Protein AF-A0ABD4TW07-F1 (afdb_monomer)

Mean predicted aligned error: 3.04 Å

Solvent-accessible surface area (backbone atoms only — not comparable to full-atom values): 3831 Å² total; per-residue (Å²): 126,55,76,47,76,34,73,64,35,63,90,47,37,71,55,41,59,63,73,44,72,30,69,82,52,48,71,65,59,28,43,54,49,2,44,50,30,29,54,53,31,49,74,71,69,46,75,32,11,1,11,17,29,30,30,36,37,55,71,88,83,50,54,71,76,54,51,59,76,73,107

Sequence (71 aa):
MTGYRVQHSLTRDPAKGGIRFAPSVDIDEVRALAMLMTWKVALFNLPYGGAKGGVEIDPRNYSEAELERVT

Nearest PDB structures (foldseek):
  1b3b-assembly1_D  TM=9.907E-01  e=4.782E-08  Thermotoga maritima
  8ew0-assembly1_E  TM=9.981E-01  e=1.494E-07  Bos taurus
  8zmu-assembly1_F  TM=9.974E-01  e=2.640E-07  Thermococcus profundus
  3aoe-assembly1_E  TM=9.818E-01  e=6.660E-07  Thermus thermophilus HB27
  7mfm-assembly1_A  TM=9.955E-01  e=9.506E-07  Bacillus subtilis

Foldseek 3Di:
DDKDKDFQDCPLDDADDEEAEELPDDHVVQNVQQVVQQVVCVVVVHSHTGMYMYDNHDCVVDDPVRVVVVD

Secondary structure (DSSP, 8-state):
--EEEEE---TTSSEE--EEEETT--HHHHHHHHHHHHHHHHHTT-S-EEEEEEEE--GGGS-HHHHHHH-

Organism: NCBI:txid2052

Structure (mmCIF, N/CA/C/O backbone):
data_AF-A0ABD4TW07-F1
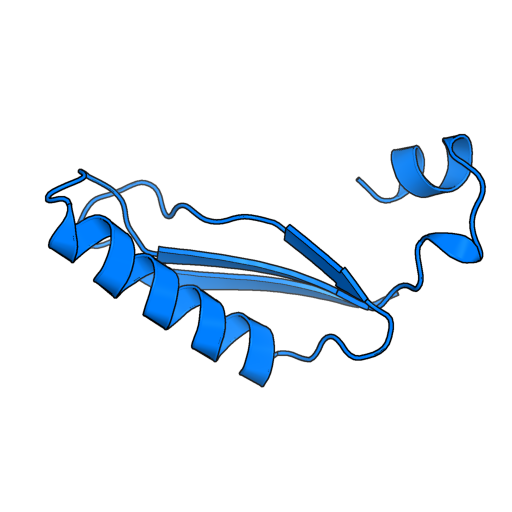#
_entry.id   AF-A0ABD4TW07-F1
#
loop_
_atom_site.group_PDB
_atom_site.id
_atom_site.type_symbol
_atom_site.label_atom_id
_atom_site.label_alt_id
_atom_site.label_comp_id
_atom_site.label_asym_id
_atom_site.label_entity_id
_atom_site.label_seq_id
_atom_site.pdbx_PDB_ins_code
_atom_site.Cartn_x
_atom_site.Cartn_y
_atom_site.Cartn_z
_atom_site.occupancy
_atom_site.B_iso_or_equiv
_atom_site.auth_seq_id
_atom_site.auth_comp_id
_atom_site.auth_asym_id
_atom_site.auth_atom_id
_atom_site.pdbx_PDB_model_num
ATOM 1 N N . MET A 1 1 ? -6.800 -9.041 12.034 1.00 78.00 1 MET A N 1
ATOM 2 C CA . MET A 1 1 ? -6.309 -7.924 11.207 1.00 78.00 1 MET A CA 1
ATOM 3 C C . MET A 1 1 ? -5.281 -8.485 10.254 1.00 78.00 1 MET A C 1
ATOM 5 O O . MET A 1 1 ? -4.299 -9.059 10.719 1.00 78.00 1 MET A O 1
ATOM 9 N N . THR A 1 2 ? -5.529 -8.357 8.957 1.00 92.81 2 THR A N 1
ATOM 10 C CA . THR A 1 2 ? -4.606 -8.815 7.916 1.00 92.81 2 THR A CA 1
ATOM 11 C C . THR A 1 2 ? -3.960 -7.602 7.263 1.00 92.81 2 THR A C 1
ATOM 13 O O . THR A 1 2 ? -4.641 -6.629 6.942 1.00 92.81 2 THR A O 1
ATOM 16 N N . GLY A 1 3 ? -2.640 -7.639 7.102 1.00 95.31 3 GLY A N 1
ATOM 17 C CA . GLY A 1 3 ? -1.876 -6.603 6.419 1.00 95.31 3 GLY A CA 1
ATOM 18 C C . GLY A 1 3 ? -1.254 -7.154 5.144 1.00 95.31 3 GLY A C 1
ATOM 19 O O . GLY A 1 3 ? -0.698 -8.250 5.138 1.00 95.31 3 GLY A O 1
ATOM 20 N N . TYR A 1 4 ? -1.310 -6.375 4.072 1.00 96.88 4 TYR A N 1
ATOM 21 C CA . TYR A 1 4 ? -0.715 -6.696 2.785 1.00 96.88 4 TYR A CA 1
ATOM 22 C C . TYR A 1 4 ? 0.280 -5.616 2.381 1.00 96.88 4 TYR A C 1
ATOM 24 O O . TYR A 1 4 ? 0.026 -4.417 2.517 1.00 96.88 4 TYR A O 1
ATOM 32 N N . ARG A 1 5 ? 1.399 -6.043 1.798 1.00 97.44 5 ARG A N 1
ATOM 33 C CA . ARG A 1 5 ? 2.348 -5.173 1.106 1.00 97.44 5 ARG A CA 1
ATOM 34 C C . ARG A 1 5 ? 2.748 -5.845 -0.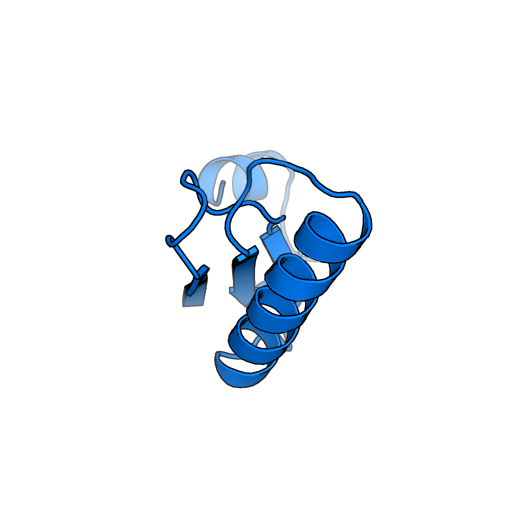197 1.00 97.44 5 ARG A C 1
ATOM 36 O O . ARG A 1 5 ? 3.361 -6.905 -0.180 1.00 97.44 5 ARG A O 1
ATOM 43 N N . VAL A 1 6 ? 2.424 -5.214 -1.320 1.00 97.94 6 VAL A N 1
ATOM 44 C CA . VAL A 1 6 ? 2.815 -5.694 -2.648 1.00 97.94 6 VAL A CA 1
ATOM 45 C C . VAL A 1 6 ? 3.828 -4.736 -3.249 1.00 97.94 6 VAL A C 1
ATOM 47 O O . VAL A 1 6 ? 3.605 -3.526 -3.291 1.00 97.94 6 VAL A O 1
ATOM 50 N N . GLN A 1 7 ? 4.937 -5.294 -3.724 1.00 97.38 7 GLN A N 1
ATOM 51 C CA . GLN A 1 7 ? 5.946 -4.607 -4.521 1.00 97.38 7 GLN A CA 1
ATOM 52 C C . GLN A 1 7 ? 5.820 -5.138 -5.950 1.00 97.38 7 GLN A C 1
ATOM 54 O O . GLN A 1 7 ? 6.160 -6.285 -6.215 1.00 97.38 7 GLN A O 1
ATOM 59 N N . HIS A 1 8 ? 5.253 -4.337 -6.852 1.00 97.25 8 HIS A N 1
ATOM 60 C CA . HIS A 1 8 ? 4.993 -4.759 -8.231 1.00 97.25 8 HIS A CA 1
ATOM 61 C C . HIS A 1 8 ? 6.259 -4.714 -9.094 1.00 97.25 8 HIS A C 1
ATOM 63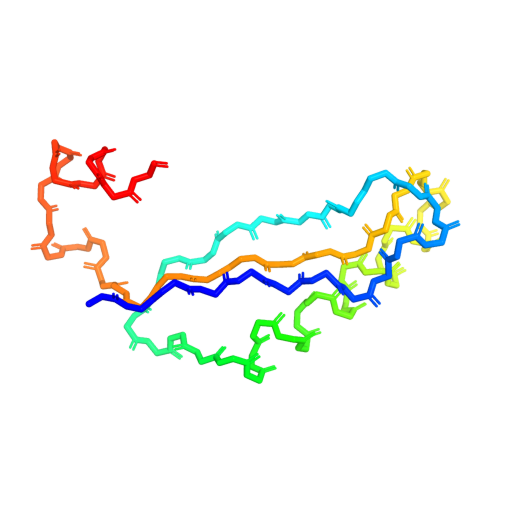 O O . HIS A 1 8 ? 6.479 -5.591 -9.921 1.00 97.25 8 HIS A O 1
ATOM 69 N N . SER A 1 9 ? 7.099 -3.696 -8.905 1.00 94.69 9 SER A N 1
ATOM 70 C CA . SER A 1 9 ? 8.361 -3.572 -9.633 1.00 94.69 9 SER A CA 1
ATOM 71 C C . SER A 1 9 ? 9.433 -2.944 -8.756 1.00 94.69 9 SER A C 1
ATOM 73 O O . SER A 1 9 ? 9.155 -1.968 -8.058 1.00 94.69 9 SER A O 1
ATOM 75 N N . LEU A 1 10 ? 10.645 -3.495 -8.840 1.00 93.06 10 LEU A N 1
ATOM 76 C CA . LEU A 1 10 ? 11.872 -2.995 -8.211 1.00 93.06 10 LEU A CA 1
ATOM 77 C C . LEU A 1 10 ? 12.905 -2.521 -9.242 1.00 93.06 10 LEU A C 1
ATOM 79 O O . LEU A 1 10 ? 14.022 -2.178 -8.886 1.00 93.06 10 LEU A O 1
ATOM 83 N N . THR A 1 11 ? 12.541 -2.459 -10.525 1.00 89.50 11 THR A N 1
ATOM 84 C CA . THR A 1 11 ? 13.498 -2.184 -11.611 1.00 89.50 11 THR A CA 1
ATOM 85 C C . THR A 1 11 ? 14.089 -0.774 -11.600 1.00 89.50 11 THR A C 1
ATOM 87 O O . THR A 1 11 ? 15.106 -0.542 -12.243 1.00 89.50 11 THR A O 1
ATOM 90 N N . ARG A 1 12 ? 13.452 0.178 -10.908 1.00 85.62 12 ARG A N 1
ATOM 91 C CA . ARG A 1 12 ? 13.915 1.571 -10.774 1.00 85.62 12 ARG A CA 1
ATOM 92 C C . ARG A 1 12 ? 14.311 1.936 -9.334 1.00 85.62 12 ARG A C 1
ATOM 94 O O . ARG A 1 12 ? 14.453 3.124 -9.069 1.00 85.62 12 ARG A O 1
ATOM 101 N N . ASP A 1 13 ? 14.462 0.938 -8.447 1.00 73.94 13 ASP A N 1
ATOM 102 C CA . ASP A 1 13 ? 14.692 1.077 -6.992 1.00 73.94 13 ASP A CA 1
ATOM 103 C C . ASP A 1 13 ? 13.735 2.081 -6.302 1.00 73.94 13 ASP A C 1
ATOM 105 O O . ASP A 1 13 ? 12.786 2.545 -6.925 1.00 73.94 13 ASP A O 1
ATOM 109 N N . PRO A 1 14 ? 13.824 2.299 -4.976 1.00 93.19 14 PRO A N 1
ATOM 110 C CA . PRO A 1 14 ? 12.871 1.714 -4.020 1.00 93.19 14 PRO A CA 1
ATOM 111 C C . PRO A 1 14 ? 11.387 1.776 -4.444 1.00 93.19 14 PRO A C 1
ATOM 113 O O . PRO A 1 14 ? 10.870 2.793 -4.914 1.00 93.19 14 PRO A O 1
ATOM 116 N N . ALA A 1 15 ? 10.639 0.695 -4.196 1.00 94.44 15 ALA A N 1
ATOM 117 C CA . ALA A 1 15 ? 9.216 0.666 -4.529 1.00 94.44 15 ALA A CA 1
ATOM 118 C C . ALA A 1 15 ? 8.395 1.645 -3.673 1.00 94.44 15 ALA A C 1
ATOM 120 O O . ALA A 1 15 ? 8.404 1.594 -2.438 1.00 94.44 15 ALA A O 1
ATOM 121 N N . LYS A 1 16 ? 7.619 2.509 -4.337 1.00 95.81 16 LYS A N 1
ATOM 122 C CA . LYS A 1 16 ? 6.828 3.556 -3.692 1.00 95.81 16 LYS A CA 1
ATOM 123 C C . LYS A 1 16 ? 5.329 3.333 -3.846 1.00 95.81 16 LYS A C 1
ATOM 125 O O . LYS A 1 16 ? 4.815 3.075 -4.931 1.00 95.81 16 LYS A O 1
ATOM 130 N N . GLY A 1 17 ? 4.622 3.537 -2.738 1.00 95.44 17 GLY A N 1
ATOM 131 C CA . GLY A 1 17 ? 3.178 3.738 -2.699 1.00 95.44 17 GLY A CA 1
ATOM 132 C C . GLY A 1 17 ? 2.593 3.602 -1.297 1.00 95.44 17 GLY A C 1
ATOM 133 O O . GLY A 1 17 ? 3.219 3.038 -0.394 1.00 95.44 17 GLY A O 1
ATOM 134 N N . GLY A 1 18 ? 1.420 4.215 -1.122 1.00 97.00 18 GLY A N 1
ATOM 135 C CA . GLY A 1 18 ? 0.781 4.406 0.182 1.00 97.00 18 GLY A CA 1
ATOM 136 C C . GLY A 1 18 ? 0.154 3.142 0.772 1.00 97.00 18 GLY A C 1
ATOM 137 O O . GLY A 1 18 ? 0.141 2.085 0.137 1.00 97.00 18 GLY A O 1
ATOM 138 N N . ILE A 1 19 ? -0.400 3.291 1.973 1.00 96.62 19 ILE A N 1
ATOM 139 C CA . ILE A 1 19 ? -1.139 2.264 2.715 1.00 96.62 19 ILE A CA 1
ATOM 140 C C . ILE A 1 19 ? -2.626 2.641 2.711 1.00 96.62 19 ILE A C 1
ATOM 142 O O . ILE A 1 19 ? -2.960 3.822 2.799 1.00 96.62 19 ILE A O 1
ATOM 146 N N . ARG A 1 20 ? -3.513 1.658 2.537 1.00 95.50 20 ARG A N 1
ATOM 147 C CA . ARG A 1 20 ? -4.970 1.827 2.623 1.00 95.50 20 ARG A CA 1
ATOM 148 C C . ARG A 1 20 ? -5.498 1.097 3.855 1.00 95.50 20 ARG A C 1
ATOM 150 O O . ARG A 1 20 ? -5.236 -0.088 3.994 1.00 95.50 20 ARG A O 1
ATOM 157 N N . PHE A 1 21 ? -6.280 1.777 4.684 1.00 95.44 21 PHE A N 1
ATOM 158 C CA . PHE A 1 21 ? -7.052 1.159 5.761 1.00 95.44 21 PHE A CA 1
ATOM 159 C C . PHE A 1 21 ? -8.508 1.066 5.304 1.00 95.44 21 PHE A C 1
ATOM 161 O O . PHE A 1 21 ? -9.135 2.097 5.050 1.00 95.44 21 PHE A O 1
ATOM 168 N N . ALA A 1 22 ? -9.016 -0.146 5.098 1.00 95.19 22 ALA A N 1
ATOM 169 C CA . ALA A 1 22 ? -10.434 -0.376 4.834 1.00 95.19 22 ALA A CA 1
ATOM 170 C C . ALA A 1 22 ? -10.818 -1.817 5.210 1.00 95.19 22 ALA A C 1
ATOM 172 O O . ALA A 1 22 ? -9.994 -2.718 5.065 1.00 95.19 22 ALA A O 1
ATOM 173 N N . PRO A 1 23 ? -12.070 -2.072 5.628 1.00 94.94 23 PRO A N 1
ATOM 174 C CA . PRO A 1 23 ? -12.520 -3.424 5.963 1.00 94.94 23 PRO A CA 1
ATOM 175 C C . PRO A 1 23 ? -12.609 -4.350 4.739 1.00 94.94 23 PRO A C 1
ATOM 177 O O . PRO A 1 23 ? -12.703 -5.555 4.898 1.00 94.94 23 PRO A O 1
ATOM 180 N N . SER A 1 24 ? -12.593 -3.797 3.523 1.00 94.00 24 SER A N 1
ATOM 181 C CA . SER A 1 24 ? -12.689 -4.539 2.261 1.00 94.00 24 SER A CA 1
ATOM 182 C C . SER A 1 24 ? -11.339 -4.739 1.564 1.00 94.00 24 SER A C 1
ATOM 184 O O . SER A 1 24 ? -11.323 -4.992 0.364 1.00 94.00 24 SER A O 1
ATOM 186 N N . VAL A 1 25 ? -10.214 -4.501 2.248 1.00 95.56 25 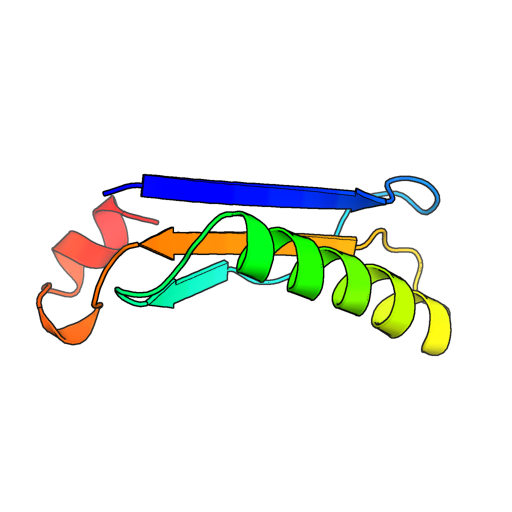VAL A N 1
ATOM 187 C CA . VAL A 1 25 ? -8.889 -4.6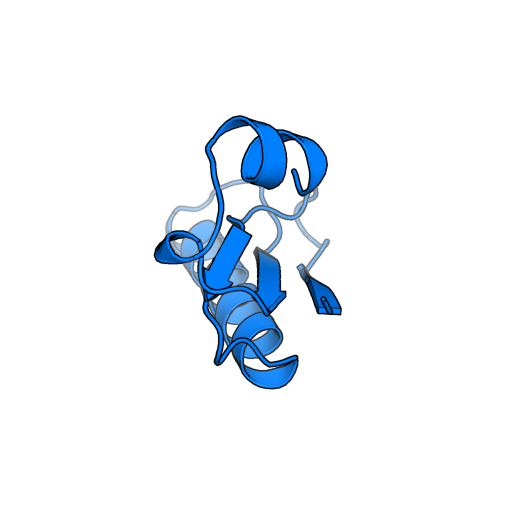75 1.638 1.00 95.56 25 VAL A CA 1
ATOM 188 C C . VAL A 1 25 ? -8.645 -6.157 1.369 1.00 95.56 25 VAL A C 1
ATOM 190 O O . VAL A 1 25 ? -8.684 -6.967 2.291 1.00 95.56 25 VAL A O 1
ATOM 193 N N . ASP A 1 26 ? -8.282 -6.479 0.131 1.00 95.69 26 ASP A N 1
ATOM 194 C CA . ASP A 1 26 ? -7.833 -7.808 -0.276 1.00 95.69 26 ASP A CA 1
ATOM 195 C C . ASP A 1 26 ? -6.480 -7.750 -1.020 1.00 95.69 26 ASP A C 1
ATOM 197 O O . ASP A 1 26 ? -5.986 -6.686 -1.412 1.00 95.69 26 ASP A O 1
ATOM 201 N N . ILE A 1 27 ? -5.835 -8.908 -1.194 1.00 97.00 27 ILE A N 1
ATOM 202 C CA . ILE A 1 27 ? -4.516 -8.998 -1.837 1.00 97.00 27 ILE A CA 1
ATOM 203 C C . ILE A 1 27 ? -4.537 -8.614 -3.326 1.00 97.00 27 ILE A C 1
ATOM 205 O O . ILE A 1 27 ? -3.541 -8.082 -3.833 1.00 97.00 27 ILE A O 1
ATOM 209 N N . ASP A 1 28 ? -5.638 -8.864 -4.031 1.00 97.19 28 ASP A N 1
ATOM 210 C CA . ASP A 1 28 ? -5.765 -8.611 -5.466 1.00 97.19 28 ASP A CA 1
ATOM 211 C C . ASP A 1 28 ? -5.947 -7.113 -5.738 1.00 97.19 28 ASP A C 1
ATOM 213 O O . ASP A 1 28 ? -5.281 -6.565 -6.623 1.00 97.19 28 ASP A O 1
ATOM 217 N N . GLU A 1 29 ? -6.729 -6.417 -4.911 1.00 97.00 29 GLU A N 1
ATOM 218 C CA . GLU A 1 29 ? -6.841 -4.959 -4.888 1.00 97.00 29 GLU A CA 1
ATOM 219 C C . GLU A 1 29 ? -5.465 -4.321 -4.663 1.00 97.00 29 GLU A C 1
ATOM 221 O O . GLU A 1 29 ? -5.029 -3.453 -5.431 1.00 97.00 29 GLU A O 1
ATOM 226 N N . VAL A 1 30 ? -4.740 -4.758 -3.627 1.00 98.00 30 VAL A N 1
ATOM 227 C CA . VAL A 1 30 ? -3.420 -4.200 -3.298 1.00 98.00 30 VAL A CA 1
ATOM 228 C C . VAL A 1 30 ? -2.425 -4.457 -4.433 1.00 98.00 30 VAL A C 1
ATOM 230 O O . VAL A 1 30 ? -1.638 -3.565 -4.768 1.00 98.00 30 VAL A O 1
ATOM 233 N N . ARG A 1 31 ? -2.486 -5.624 -5.089 1.00 98.12 31 ARG A N 1
ATOM 234 C CA . ARG A 1 31 ? -1.659 -5.938 -6.264 1.00 98.12 31 ARG A CA 1
ATOM 235 C C . ARG A 1 31 ? -1.988 -5.039 -7.455 1.00 98.12 31 ARG A C 1
ATOM 237 O O . ARG A 1 31 ? -1.066 -4.470 -8.045 1.00 98.12 31 ARG A O 1
ATOM 244 N N . ALA A 1 32 ? -3.268 -4.855 -7.775 1.00 98.00 32 ALA A N 1
ATOM 245 C CA . ALA A 1 32 ? -3.706 -3.983 -8.864 1.00 98.00 32 ALA A CA 1
ATOM 246 C C . ALA A 1 32 ? -3.261 -2.527 -8.637 1.00 98.00 32 ALA A C 1
ATOM 248 O O . ALA A 1 32 ? -2.707 -1.881 -9.530 1.00 98.00 32 ALA A O 1
ATOM 249 N N . LEU A 1 33 ? -3.409 -2.018 -7.412 1.00 98.06 33 LEU A N 1
ATOM 250 C CA . LEU A 1 33 ? -2.966 -0.672 -7.046 1.00 98.06 33 LEU A CA 1
ATOM 251 C C . LEU A 1 33 ? -1.434 -0.524 -7.065 1.00 98.06 33 LEU A C 1
ATOM 253 O O . LEU A 1 33 ? -0.933 0.543 -7.426 1.00 98.06 33 LEU A O 1
ATOM 257 N N . ALA A 1 34 ? -0.675 -1.564 -6.705 1.00 98.06 34 ALA A N 1
ATOM 258 C CA . ALA A 1 34 ? 0.787 -1.554 -6.800 1.00 98.06 34 ALA A CA 1
ATOM 259 C C . ALA A 1 34 ? 1.268 -1.472 -8.261 1.00 98.06 34 ALA A C 1
ATOM 261 O O . ALA A 1 34 ? 2.207 -0.726 -8.552 1.00 98.06 34 ALA A O 1
ATOM 262 N N . MET A 1 35 ? 0.588 -2.164 -9.182 1.00 98.00 35 MET A N 1
ATOM 263 C CA . MET A 1 35 ? 0.836 -2.057 -10.625 1.00 98.00 35 MET A CA 1
ATOM 264 C C . MET A 1 35 ? 0.570 -0.638 -11.137 1.00 98.00 35 MET A C 1
ATOM 266 O O . MET A 1 35 ? 1.430 -0.043 -11.792 1.00 98.00 35 MET A O 1
ATOM 270 N N . LEU A 1 36 ? -0.569 -0.045 -10.758 1.00 98.00 36 LEU A N 1
ATOM 271 C CA . LEU A 1 36 ? -0.880 1.347 -11.102 1.00 98.00 36 LEU A CA 1
ATOM 272 C C . LEU A 1 36 ? 0.167 2.325 -10.559 1.00 98.00 36 LEU A C 1
ATOM 274 O O . LEU A 1 36 ? 0.495 3.306 -11.226 1.00 98.00 36 LEU A O 1
ATOM 278 N N . MET A 1 37 ? 0.734 2.064 -9.377 1.00 97.94 37 MET A N 1
ATOM 279 C CA . MET A 1 37 ? 1.833 2.872 -8.852 1.00 97.94 37 MET A CA 1
ATOM 280 C C . MET A 1 37 ? 3.073 2.808 -9.746 1.00 97.94 37 MET A C 1
ATOM 282 O O . MET A 1 37 ? 3.652 3.864 -9.980 1.00 97.94 37 MET A O 1
ATOM 286 N N . THR A 1 38 ? 3.443 1.640 -10.288 1.00 97.25 38 THR A N 1
ATOM 287 C CA . THR A 1 38 ? 4.569 1.514 -11.236 1.00 97.25 38 THR A CA 1
ATOM 288 C C . THR A 1 38 ? 4.343 2.355 -12.484 1.00 97.25 38 THR A C 1
ATOM 290 O O . THR A 1 38 ? 5.224 3.117 -12.875 1.00 97.25 38 THR A O 1
ATOM 293 N N . TRP A 1 39 ? 3.165 2.260 -13.100 1.00 96.81 39 TRP A N 1
ATOM 294 C CA . TRP A 1 39 ? 2.883 3.023 -14.318 1.00 96.81 39 TRP A CA 1
ATOM 295 C C . TRP A 1 39 ? 2.792 4.519 -14.051 1.00 96.81 39 TRP A C 1
ATOM 297 O O . TRP A 1 39 ? 3.345 5.309 -14.810 1.00 96.81 39 TRP A O 1
ATOM 307 N N . LYS A 1 40 ? 2.176 4.917 -12.934 1.00 97.06 40 LYS A N 1
ATOM 308 C CA . LYS A 1 40 ? 2.098 6.323 -12.539 1.00 97.06 40 LYS A CA 1
ATOM 309 C C . LYS A 1 40 ? 3.487 6.937 -12.373 1.00 97.06 40 LYS A C 1
ATOM 311 O O . LYS A 1 40 ? 3.746 7.996 -12.928 1.00 97.06 40 LYS A O 1
ATOM 316 N N . VAL A 1 41 ? 4.383 6.300 -11.617 1.00 95.81 41 VAL A N 1
ATOM 317 C CA . VAL A 1 41 ? 5.730 6.861 -11.397 1.00 95.81 41 VAL A CA 1
ATOM 318 C C . VAL A 1 41 ? 6.580 6.826 -12.668 1.00 95.81 41 VAL A C 1
ATOM 320 O O . VAL A 1 41 ? 7.351 7.757 -12.889 1.00 95.81 41 VAL A O 1
ATOM 323 N N . ALA A 1 42 ? 6.394 5.820 -13.5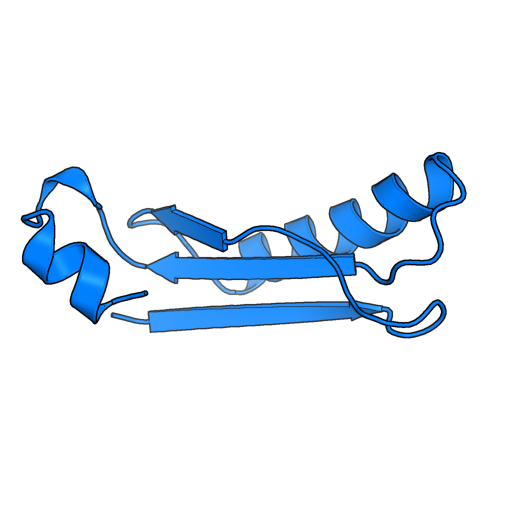30 1.00 95.31 42 ALA A N 1
ATOM 324 C CA . ALA A 1 42 ? 7.038 5.764 -14.839 1.00 95.31 42 ALA A CA 1
ATOM 325 C C . ALA A 1 42 ? 6.577 6.909 -15.757 1.00 95.31 42 ALA A C 1
ATOM 327 O O . ALA A 1 42 ? 7.416 7.540 -16.395 1.00 95.31 42 ALA A O 1
ATOM 328 N N . LEU A 1 43 ? 5.277 7.229 -15.768 1.00 97.06 43 LEU A N 1
ATOM 329 C CA . LEU A 1 43 ? 4.708 8.329 -16.557 1.00 97.06 43 LEU A CA 1
ATOM 330 C C . LEU A 1 43 ? 5.324 9.688 -16.192 1.00 97.06 43 LEU A C 1
ATOM 332 O O . LEU A 1 43 ? 5.590 10.500 -17.070 1.00 97.06 43 LEU A O 1
ATOM 336 N N . PHE A 1 44 ? 5.597 9.919 -14.905 1.00 96.62 44 PHE A N 1
ATOM 337 C CA . PHE A 1 44 ? 6.266 11.133 -14.419 1.00 96.62 44 PHE A CA 1
ATOM 338 C C . PHE A 1 44 ? 7.803 11.047 -14.446 1.00 96.62 44 PHE A C 1
ATOM 340 O O . PHE A 1 44 ? 8.473 11.922 -13.903 1.00 96.62 44 PHE A O 1
ATOM 347 N N . ASN A 1 45 ? 8.369 9.993 -15.044 1.00 94.81 45 ASN A N 1
ATOM 348 C CA . ASN A 1 45 ? 9.805 9.707 -15.085 1.00 94.81 45 ASN A CA 1
ATOM 349 C C . ASN A 1 45 ? 10.497 9.748 -13.706 1.00 94.81 45 ASN A C 1
ATOM 351 O O . ASN A 1 45 ? 11.656 10.143 -13.577 1.00 94.81 45 ASN A O 1
ATOM 355 N N . LEU A 1 46 ? 9.804 9.313 -12.654 1.00 94.75 46 LEU A N 1
ATOM 356 C CA . LEU A 1 46 ? 10.378 9.247 -11.313 1.00 94.75 46 LEU A CA 1
ATOM 357 C C . LEU A 1 46 ? 11.237 7.976 -11.154 1.00 94.75 46 LEU A C 1
ATOM 359 O O . LEU A 1 46 ? 10.953 6.942 -11.777 1.00 94.75 46 LEU A O 1
ATOM 363 N N . PRO A 1 47 ? 12.299 8.012 -10.333 1.00 94.88 47 PRO A N 1
ATOM 364 C CA . PRO A 1 47 ? 13.165 6.862 -10.084 1.00 94.88 47 PRO A CA 1
ATOM 365 C C . PRO A 1 47 ? 12.571 5.976 -8.978 1.00 94.88 47 PRO A C 1
ATOM 367 O O . PRO A 1 47 ? 13.163 5.824 -7.916 1.00 94.88 47 PRO A O 1
ATOM 370 N N . TYR A 1 48 ? 11.350 5.474 -9.196 1.00 95.81 48 TYR A N 1
ATOM 371 C CA . TYR A 1 48 ? 10.674 4.597 -8.242 1.00 95.81 48 TYR A CA 1
ATOM 372 C C . TYR A 1 48 ? 10.082 3.361 -8.910 1.00 95.81 48 TYR A C 1
ATOM 374 O O . TYR A 1 48 ? 9.535 3.421 -10.013 1.00 95.81 48 TYR A O 1
ATOM 382 N N . GLY A 1 49 ? 10.128 2.247 -8.187 1.00 95.75 49 GLY A N 1
ATOM 383 C CA . GLY A 1 49 ? 9.248 1.104 -8.395 1.00 95.75 49 GLY A CA 1
ATOM 384 C C . GLY A 1 49 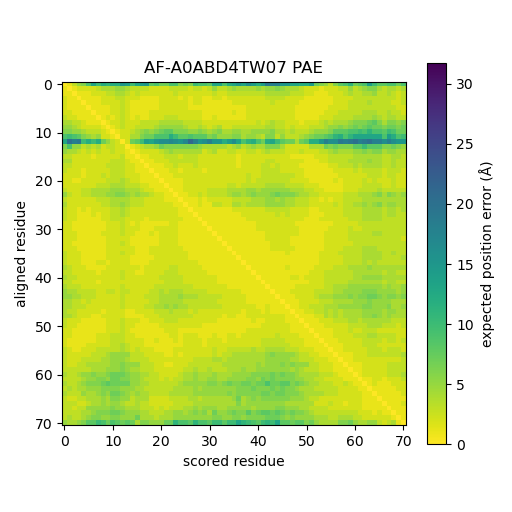? 7.817 1.369 -7.905 1.00 95.75 49 GLY A C 1
ATOM 385 O O . GLY A 1 49 ? 7.558 2.338 -7.188 1.00 95.75 49 GLY A O 1
ATOM 386 N N . GLY A 1 50 ? 6.866 0.493 -8.239 1.00 97.50 50 GLY A N 1
ATOM 387 C CA . GLY A 1 50 ? 5.496 0.594 -7.713 1.00 97.50 50 GLY A CA 1
ATOM 388 C C . GLY A 1 50 ? 5.259 -0.356 -6.552 1.00 97.50 50 GLY A C 1
ATOM 389 O O . GLY A 1 50 ? 5.583 -1.538 -6.643 1.00 97.50 50 GLY A O 1
ATOM 390 N N . ALA A 1 51 ? 4.666 0.150 -5.476 1.00 97.88 51 ALA A N 1
ATOM 391 C CA . ALA A 1 51 ? 4.181 -0.659 -4.365 1.00 97.88 51 ALA A CA 1
ATOM 392 C C . ALA A 1 51 ? 2.822 -0.165 -3.877 1.00 97.88 51 ALA A C 1
ATOM 394 O O . ALA A 1 51 ? 2.423 0.967 -4.139 1.00 97.88 51 ALA A O 1
ATOM 395 N N . LYS A 1 52 ? 2.124 -0.989 -3.107 1.00 98.31 52 LYS A N 1
ATOM 396 C CA . LYS A 1 52 ? 0.954 -0.576 -2.332 1.00 98.31 52 LYS A CA 1
ATOM 397 C C . LYS A 1 52 ? 0.880 -1.414 -1.063 1.00 98.31 52 LYS A C 1
ATOM 399 O O . LYS A 1 52 ? 1.277 -2.577 -1.062 1.00 98.31 52 LYS A O 1
ATOM 404 N N . GLY A 1 53 ? 0.427 -0.802 0.025 1.00 97.69 53 GLY A N 1
ATOM 405 C CA . GLY A 1 53 ? 0.030 -1.509 1.236 1.00 97.69 53 GLY A CA 1
ATOM 406 C C . GLY A 1 53 ? -1.475 -1.424 1.469 1.00 97.69 53 GLY A C 1
ATOM 407 O O . GLY A 1 53 ? -2.125 -0.477 1.014 1.00 97.69 53 GLY A O 1
ATOM 408 N N . GLY A 1 54 ? -2.003 -2.383 2.212 1.00 97.25 54 GLY A N 1
ATOM 409 C CA . GLY A 1 54 ? -3.384 -2.396 2.667 1.00 97.25 54 GLY A CA 1
ATOM 410 C C . GLY A 1 54 ? -3.493 -3.081 4.024 1.00 97.25 54 GLY A C 1
ATOM 411 O O . GLY A 1 54 ? -2.772 -4.040 4.275 1.00 97.25 54 GLY A O 1
ATOM 412 N N . VAL A 1 55 ? -4.369 -2.592 4.892 1.00 96.56 55 VAL A N 1
ATOM 413 C CA . VAL A 1 55 ? -4.702 -3.214 6.174 1.00 96.56 55 VAL A CA 1
ATOM 414 C C . VAL A 1 55 ? -6.217 -3.360 6.241 1.00 96.56 55 VAL A C 1
ATOM 416 O O . VAL A 1 55 ? -6.950 -2.382 6.070 1.00 96.56 55 VAL A O 1
ATOM 419 N N . GLU A 1 56 ? -6.663 -4.590 6.472 1.00 95.69 56 GLU A N 1
ATOM 420 C CA . GLU A 1 56 ? -8.066 -4.968 6.623 1.00 95.69 56 GLU A CA 1
ATOM 421 C C . GLU A 1 56 ? -8.583 -4.508 7.998 1.00 95.69 56 GLU A C 1
ATOM 423 O O . GLU A 1 56 ? -8.557 -5.250 8.985 1.00 95.69 56 GLU A O 1
ATOM 428 N N . ILE A 1 57 ? -8.958 -3.229 8.080 1.00 94.19 57 ILE A N 1
ATOM 429 C CA . ILE A 1 57 ? -9.455 -2.566 9.292 1.00 94.19 57 ILE A CA 1
ATOM 430 C C . ILE A 1 57 ? -10.352 -1.380 8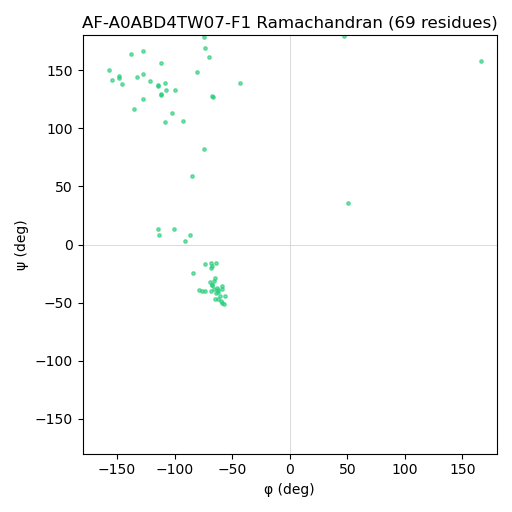.914 1.00 94.19 57 ILE A C 1
ATOM 432 O O . ILE A 1 57 ? -10.069 -0.653 7.961 1.00 94.19 57 ILE A O 1
ATOM 436 N N . ASP A 1 58 ? -11.434 -1.165 9.663 1.00 95.06 58 ASP A N 1
ATOM 437 C CA . ASP A 1 58 ? -12.202 0.082 9.595 1.00 95.06 58 ASP A CA 1
ATOM 438 C C . ASP A 1 58 ? -11.672 1.053 10.658 1.00 95.06 58 ASP A C 1
ATOM 440 O O . ASP A 1 58 ? -11.952 0.843 11.839 1.00 95.06 58 ASP A O 1
ATOM 444 N N . PRO A 1 59 ? -10.928 2.111 10.284 1.00 93.06 59 PRO A N 1
ATOM 445 C CA . PRO A 1 59 ? -10.288 2.994 11.254 1.00 93.06 59 PRO A CA 1
ATOM 446 C C . PRO A 1 59 ? -11.282 3.754 12.141 1.00 93.06 59 PRO A C 1
ATOM 448 O O . PRO A 1 59 ? -10.897 4.259 13.187 1.00 93.06 59 PRO A O 1
ATOM 451 N N . ARG A 1 60 ? -12.566 3.816 11.766 1.00 93.62 60 ARG A N 1
ATOM 452 C CA . ARG A 1 60 ? -13.611 4.495 12.551 1.00 93.62 60 ARG A CA 1
ATOM 453 C C . ARG A 1 60 ? -14.024 3.719 13.802 1.00 93.62 60 ARG A C 1
ATOM 455 O O . ARG A 1 60 ? -14.641 4.299 14.687 1.00 93.62 60 ARG A O 1
ATOM 462 N N . ASN A 1 61 ? -13.695 2.429 13.867 1.00 93.75 61 ASN A N 1
ATOM 463 C CA . ASN A 1 61 ? -14.025 1.559 14.998 1.00 93.75 61 ASN A CA 1
ATOM 464 C C . ASN A 1 61 ? -12.924 1.520 16.071 1.00 93.75 61 ASN A C 1
ATOM 466 O O . ASN A 1 61 ? -13.050 0.764 17.030 1.00 93.75 61 ASN A O 1
ATOM 470 N N . TYR A 1 62 ? -11.850 2.295 15.903 1.00 92.69 62 TYR A N 1
ATOM 471 C CA . TYR A 1 62 ? -10.676 2.273 16.770 1.00 92.69 62 TYR A CA 1
ATOM 472 C C . TYR A 1 62 ? -10.352 3.682 17.262 1.00 92.69 62 TYR A C 1
ATOM 474 O O . TYR A 1 62 ? -10.546 4.670 16.553 1.00 92.69 62 TYR A O 1
ATOM 482 N N . SER A 1 63 ? -9.843 3.767 18.486 1.00 94.81 63 SER A N 1
ATOM 483 C CA . SER A 1 63 ? -9.261 4.995 19.026 1.00 94.81 63 SER A CA 1
ATOM 484 C C . SER A 1 63 ? -7.933 5.331 18.340 1.00 94.81 63 SER A C 1
ATOM 486 O O . SER A 1 63 ? -7.267 4.469 17.767 1.00 94.81 63 SER A O 1
ATOM 488 N N . GLU A 1 64 ? -7.502 6.587 18.446 1.00 93.88 64 GLU A N 1
ATOM 489 C CA . GLU A 1 64 ? -6.220 7.047 17.896 1.00 93.88 64 GLU A CA 1
ATOM 490 C C . GLU A 1 64 ? -5.037 6.223 18.433 1.00 93.88 64 GLU A C 1
ATOM 492 O O . GLU A 1 64 ? -4.231 5.721 17.656 1.00 93.88 64 GLU A O 1
ATOM 497 N N . ALA A 1 65 ? -5.015 5.943 19.740 1.00 95.81 65 ALA A N 1
ATOM 498 C CA . ALA A 1 65 ? -3.981 5.115 20.363 1.00 95.81 65 ALA A CA 1
ATOM 499 C C . ALA A 1 65 ? -3.992 3.653 19.874 1.00 95.81 65 ALA A C 1
ATOM 501 O O . ALA A 1 65 ? -2.965 2.975 19.894 1.00 95.81 65 ALA A O 1
ATOM 502 N N . GLU A 1 66 ? -5.152 3.124 19.478 1.00 92.44 66 GLU A N 1
ATOM 503 C CA . GLU A 1 66 ? -5.243 1.795 18.865 1.00 92.44 66 GLU A CA 1
ATOM 504 C C . GLU A 1 66 ? -4.724 1.803 17.428 1.00 92.44 66 GLU A C 1
ATOM 506 O O . GLU A 1 66 ? -4.012 0.876 17.047 1.00 92.44 66 GLU A O 1
ATOM 511 N N . LEU A 1 67 ? -5.020 2.852 16.657 1.00 92.25 67 LEU A N 1
ATOM 512 C CA . LEU A 1 67 ? -4.521 3.021 15.289 1.00 92.25 67 LEU A CA 1
ATOM 513 C C . LEU A 1 67 ? -3.005 3.249 15.239 1.00 92.25 67 LEU A C 1
ATOM 515 O O . LEU A 1 67 ? -2.342 2.734 14.336 1.00 92.25 67 LEU A O 1
ATOM 519 N N . GLU A 1 68 ? -2.443 3.951 16.222 1.00 92.81 68 GLU A N 1
ATOM 520 C CA . GLU A 1 68 ? -0.991 4.100 16.375 1.00 92.81 68 GLU A CA 1
ATOM 521 C C . GLU A 1 68 ? -0.302 2.756 16.622 1.00 92.81 68 GLU A C 1
ATOM 523 O O . GLU A 1 68 ? 0.743 2.495 16.046 1.00 92.81 68 GLU A O 1
ATOM 528 N N . ARG A 1 69 ? -0.900 1.856 17.416 1.00 91.44 69 ARG A N 1
ATOM 529 C CA . ARG A 1 69 ? -0.343 0.506 17.639 1.00 91.44 69 ARG A CA 1
ATOM 530 C C . ARG A 1 69 ? -0.403 -0.393 16.404 1.00 91.44 69 ARG A C 1
ATOM 532 O O . ARG A 1 69 ? 0.283 -1.412 16.359 1.00 91.44 69 ARG A O 1
ATOM 539 N N . VAL A 1 70 ? -1.264 -0.059 15.448 1.00 87.50 70 VAL A N 1
ATOM 540 C CA . VAL A 1 70 ? -1.428 -0.781 14.181 1.00 87.50 70 VAL A CA 1
ATOM 541 C C . VAL A 1 70 ? -0.406 -0.332 13.127 1.00 87.50 70 VAL A C 1
ATOM 543 O O . VAL A 1 70 ? -0.122 -1.111 12.213 1.00 87.50 70 VAL A O 1
ATOM 546 N N . THR A 1 71 ? 0.122 0.894 13.2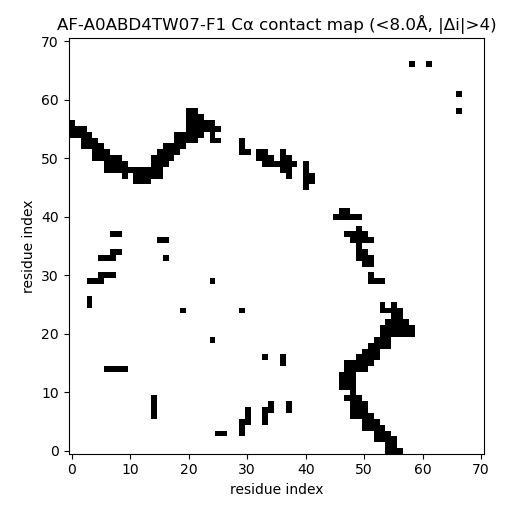35 1.00 84.50 71 THR A N 1
ATOM 547 C CA . THR A 1 71 ? 0.966 1.555 12.219 1.00 84.50 71 THR A CA 1
ATOM 548 C C . THR A 1 71 ? 2.447 1.477 12.567 1.00 84.50 71 THR A C 1
ATOM 550 O O . THR A 1 71 ? 3.237 1.202 11.634 1.00 84.50 71 THR A O 1
#

pLDDT: mean 94.71, std 4.21, range [73.94, 98.31]

Radius of gyration: 13.42 Å; Cα contacts (8 Å, |Δi|>4): 143; chains: 1; bounding box: 29×20×37 Å

InterPro domains:
  IPR006097 Glutamate/phenylalanine/leucine/valine/L-tryptophan dehydrogenase, dimerisation domain [PF02812] (2-71)
  IPR033524 Leu/Phe/Val dehydrogenases active site [PS00074] (46-59)
  IPR046346 Aminoacid dehydrogenase-like, N-terminal domain superfamily [SSF53223] (2-70)